Protein AF-A0A953NZA4-F1 (afdb_monomer_lite)

Sequence (123 aa):
MSPEQPEISDLIVDFDAESLARLPVNQGAVVERFLQMGNRRAARIVAEMPATDGYLDTLSVDRLLVRVNREMQRLAEEFHHGRRLQELLLPIIQVLRKRGFDAPIRVDRLCSGAPDWSRAQSL

Secondary structure (DSSP, 8-state):
-PPPPPPSHHHH-EE-TTT-PEEP-BHHHHHHHHHHTT-HHHHHHHHTS-EETTEE-HHHHHHHHHHHHHHHHHHHHHHHHHHHHHHHHHHHHHHHHHTT--SPPP-----SS----TT----

Radius of gyration: 24.26 Å; chains: 1; bounding box: 48×42×64 Å

Foldseek 3Di:
DPPDDDDLVVQLWDADPPPRHTDWHQLVVSLVVCVVVVNNVSSVVSVPADDDPRTGDPVSVVVVVVVVVVVVVVVVCVVCVVVVVCVVVVVVVVVCVVVVNPDDDDDDDPDPDDDDPPPPPDD

Structure (mmCIF, N/CA/C/O backbone):
data_AF-A0A953NZA4-F1
#
_entry.id   AF-A0A953NZA4-F1
#
loop_
_atom_site.group_PDB
_atom_site.id
_atom_site.type_symbol
_atom_site.label_atom_id
_atom_site.label_alt_id
_atom_site.label_comp_id
_atom_site.label_asym_id
_atom_site.label_entity_id
_atom_site.label_seq_id
_atom_site.pdbx_PDB_ins_code
_atom_site.Cartn_x
_atom_site.Cartn_y
_atom_site.Cartn_z
_atom_site.occupancy
_atom_site.B_iso_or_equiv
_atom_site.auth_seq_id
_atom_site.auth_comp_id
_atom_site.auth_asym_id
_atom_site.auth_atom_id
_atom_site.pdbx_PDB_model_num
ATOM 1 N N . MET A 1 1 ? 19.762 -3.681 15.829 1.00 38.94 1 MET A N 1
ATOM 2 C CA . MET A 1 1 ? 18.427 -3.985 15.277 1.00 38.94 1 MET A CA 1
ATOM 3 C C . MET A 1 1 ? 17.440 -3.079 15.987 1.00 38.94 1 MET A C 1
ATOM 5 O O . MET A 1 1 ? 17.083 -3.372 17.119 1.00 38.94 1 MET A O 1
ATOM 9 N N . SER A 1 2 ? 17.102 -1.928 15.402 1.00 45.84 2 SER A N 1
ATOM 10 C CA . SER A 1 2 ? 15.938 -1.173 15.885 1.00 45.84 2 SER A CA 1
ATOM 11 C C . SER A 1 2 ? 14.697 -2.020 15.596 1.00 45.84 2 SER A C 1
ATOM 13 O O . SER A 1 2 ? 14.684 -2.652 14.539 1.00 45.84 2 SER A O 1
ATOM 15 N N . PRO A 1 3 ? 13.698 -2.092 16.490 1.00 54.69 3 PRO A N 1
ATOM 16 C CA . PRO A 1 3 ? 12.448 -2.771 16.169 1.00 54.69 3 PRO A CA 1
ATOM 17 C C . PRO A 1 3 ? 11.880 -2.101 14.914 1.00 54.69 3 PRO A C 1
ATOM 19 O O . PRO A 1 3 ? 11.672 -0.885 14.914 1.00 54.69 3 PRO A O 1
ATOM 22 N N . GLU A 1 4 ? 11.758 -2.852 13.818 1.00 71.38 4 GLU A N 1
ATOM 23 C CA . GLU A 1 4 ? 11.226 -2.328 12.560 1.00 71.38 4 GLU A CA 1
ATOM 24 C C . GLU A 1 4 ? 9.838 -1.751 12.839 1.00 71.38 4 GLU A C 1
ATOM 26 O O . GLU A 1 4 ? 8.968 -2.422 13.397 1.00 71.3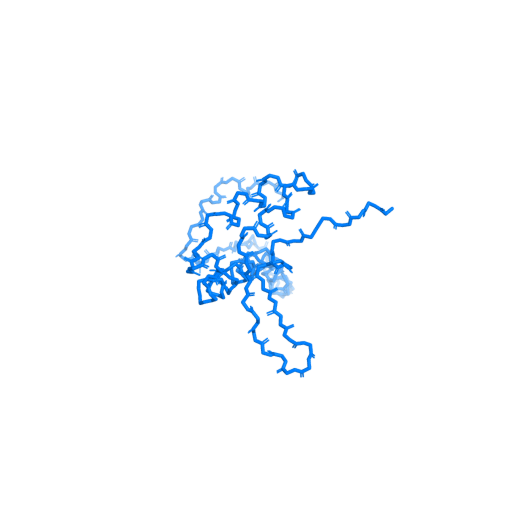8 4 GLU A O 1
ATOM 31 N N . GLN A 1 5 ? 9.657 -0.463 12.543 1.00 76.69 5 GLN A N 1
ATOM 32 C CA . GLN A 1 5 ? 8.335 0.140 12.629 1.00 76.69 5 GLN A CA 1
ATOM 33 C C . GLN A 1 5 ? 7.467 -0.532 11.561 1.00 76.69 5 GLN A C 1
ATOM 35 O O . GLN A 1 5 ? 7.883 -0.534 10.402 1.00 76.69 5 GLN A O 1
ATOM 40 N N . PRO A 1 6 ? 6.300 -1.088 11.925 1.00 86.38 6 PRO A N 1
ATOM 41 C CA . PRO A 1 6 ? 5.441 -1.772 10.970 1.00 86.38 6 PRO A CA 1
ATOM 42 C C . PRO A 1 6 ? 4.995 -0.810 9.872 1.00 86.38 6 PRO A C 1
ATOM 44 O O . PRO A 1 6 ? 4.777 0.386 10.118 1.00 86.38 6 PRO A O 1
ATOM 47 N N . GLU A 1 7 ? 4.834 -1.335 8.663 1.00 91.94 7 GLU A N 1
ATOM 48 C CA . GLU A 1 7 ? 4.204 -0.594 7.586 1.00 91.94 7 GLU A CA 1
ATOM 49 C C . GLU A 1 7 ? 2.709 -0.407 7.878 1.00 91.94 7 GLU A C 1
ATOM 51 O O . GLU A 1 7 ? 2.094 -1.121 8.671 1.00 91.94 7 GLU A O 1
ATOM 56 N N . ILE A 1 8 ? 2.083 0.570 7.217 1.00 93.88 8 ILE A N 1
ATOM 57 C CA . ILE A 1 8 ? 0.629 0.768 7.330 1.00 93.88 8 ILE A CA 1
ATOM 58 C C . ILE A 1 8 ? -0.115 -0.467 6.810 1.00 93.88 8 ILE A C 1
ATOM 60 O O . ILE A 1 8 ? -1.076 -0.904 7.438 1.00 93.88 8 ILE A O 1
ATOM 64 N N . SER A 1 9 ? 0.356 -1.047 5.704 1.00 93.19 9 SER A N 1
ATOM 65 C CA . SER A 1 9 ? -0.164 -2.277 5.092 1.00 93.19 9 SER A CA 1
ATOM 66 C C . SER A 1 9 ? -0.242 -3.444 6.071 1.00 93.19 9 SER A C 1
ATOM 68 O O . SER A 1 9 ? -1.222 -4.181 6.025 1.00 93.19 9 SER A O 1
ATOM 70 N N . ASP A 1 10 ? 0.733 -3.565 6.975 1.00 92.94 10 ASP A N 1
ATOM 71 C CA . ASP A 1 10 ? 0.816 -4.667 7.940 1.00 92.94 10 ASP A CA 1
ATOM 72 C C . ASP A 1 10 ? -0.301 -4.628 8.986 1.00 92.94 10 ASP A C 1
ATOM 74 O O . ASP A 1 10 ? -0.581 -5.635 9.629 1.00 92.94 10 ASP A O 1
ATOM 78 N N . LEU A 1 11 ? -0.905 -3.454 9.205 1.00 95.62 11 LEU A N 1
ATOM 79 C CA . LEU A 1 11 ? -1.853 -3.233 10.296 1.00 95.62 11 LEU A CA 1
ATOM 80 C C . LEU A 1 11 ? -3.268 -2.872 9.836 1.00 95.62 11 LEU A C 1
ATOM 82 O O . LEU A 1 11 ? -4.167 -2.849 10.669 1.00 95.62 11 LEU A O 1
ATOM 86 N N . ILE A 1 12 ? -3.492 -2.583 8.550 1.00 96.50 12 ILE A N 1
ATOM 87 C CA . ILE A 1 12 ? -4.831 -2.262 8.010 1.00 96.50 12 ILE A CA 1
ATOM 88 C C . ILE A 1 12 ? -5.547 -3.472 7.390 1.00 96.50 12 ILE A C 1
ATOM 90 O O . ILE A 1 12 ? -6.688 -3.359 6.937 1.00 96.50 12 ILE A O 1
ATOM 94 N N . VAL A 1 13 ? -4.879 -4.625 7.357 1.00 95.69 13 VAL A N 1
ATOM 95 C CA . VAL A 1 13 ? -5.395 -5.900 6.859 1.00 95.69 13 VAL A CA 1
ATOM 96 C C . VAL A 1 13 ? -5.033 -6.988 7.856 1.00 95.69 13 VAL A C 1
ATOM 98 O O . VAL A 1 13 ? -3.911 -7.010 8.347 1.00 95.69 13 VAL A O 1
ATOM 101 N N . ASP A 1 14 ? -5.966 -7.896 8.121 1.00 95.69 14 ASP A N 1
ATOM 102 C CA . ASP A 1 14 ? -5.723 -9.057 8.970 1.00 95.69 14 ASP A CA 1
ATOM 103 C C . ASP A 1 14 ? -6.489 -10.274 8.437 1.00 95.69 14 ASP A C 1
ATOM 105 O O . ASP A 1 14 ? -7.543 -10.129 7.810 1.00 95.69 14 ASP A O 1
ATOM 109 N N . PHE A 1 15 ? -5.956 -11.470 8.652 1.00 95.38 15 PHE A N 1
ATOM 110 C CA . PHE A 1 15 ? -6.530 -12.717 8.157 1.00 95.38 15 PHE A CA 1
ATOM 111 C C . PHE A 1 15 ? -6.461 -13.802 9.221 1.00 95.38 15 PHE A C 1
ATOM 113 O O . PHE A 1 15 ? -5.479 -13.928 9.947 1.00 95.38 15 PHE A O 1
ATOM 120 N N . ASP A 1 16 ? -7.488 -14.641 9.250 1.00 95.25 16 ASP A N 1
ATOM 121 C CA . ASP A 1 16 ? -7.451 -15.869 10.024 1.00 95.25 16 ASP A CA 1
ATOM 122 C C . ASP A 1 16 ? -6.401 -16.825 9.438 1.00 95.25 16 ASP A C 1
ATOM 124 O O . ASP A 1 16 ? -6.404 -17.109 8.240 1.00 95.25 16 ASP A O 1
ATOM 128 N N . ALA A 1 17 ? -5.486 -17.318 10.271 1.00 93.88 17 ALA A N 1
ATOM 129 C CA . ALA A 1 17 ? -4.320 -18.068 9.803 1.00 93.88 17 ALA A CA 1
ATOM 130 C C . ALA A 1 17 ? -4.666 -19.455 9.228 1.00 93.88 17 ALA A C 1
ATOM 132 O O . ALA A 1 17 ? -3.891 -19.993 8.437 1.00 93.88 17 ALA A O 1
ATOM 133 N N . GLU A 1 18 ? -5.805 -20.035 9.613 1.00 96.06 18 GLU A N 1
ATOM 134 C CA . GLU A 1 18 ? -6.222 -21.368 9.165 1.00 96.06 18 GLU A CA 1
ATOM 135 C C . GLU A 1 18 ? -7.135 -21.294 7.938 1.00 96.06 18 GLU A C 1
ATOM 137 O O . GLU A 1 18 ? -6.909 -21.974 6.937 1.00 96.06 18 GLU A O 1
ATOM 142 N N . SER A 1 19 ? -8.167 -20.455 8.001 1.00 95.94 19 SER A N 1
ATOM 143 C CA . SER A 1 19 ? -9.177 -20.320 6.948 1.00 95.94 19 SER A CA 1
ATOM 144 C C . SER A 1 19 ? -8.818 -19.291 5.878 1.00 95.94 19 SER A C 1
ATOM 146 O O . SER A 1 19 ? -9.462 -19.261 4.828 1.00 95.94 19 SER A O 1
ATOM 148 N N . LEU A 1 20 ? -7.821 -18.434 6.136 1.00 93.56 20 LEU A N 1
ATOM 149 C CA . LEU A 1 20 ? -7.475 -17.262 5.323 1.00 93.56 20 LEU A CA 1
ATOM 150 C C . LEU A 1 20 ? -8.648 -16.285 5.136 1.00 93.56 20 LEU A C 1
ATOM 152 O O . LEU A 1 20 ? -8.638 -15.449 4.228 1.00 93.56 20 LEU A O 1
ATOM 156 N N . ALA A 1 21 ? -9.671 -16.373 5.993 1.00 94.75 21 ALA A N 1
ATOM 157 C CA . ALA A 1 21 ? -10.790 -15.449 5.984 1.00 94.75 21 ALA A CA 1
ATOM 158 C C . ALA A 1 21 ? -10.331 -14.060 6.441 1.00 94.75 21 ALA A C 1
ATOM 160 O O . ALA A 1 21 ? -9.543 -13.919 7.375 1.00 94.75 21 ALA A O 1
ATOM 161 N N . ARG A 1 22 ? -10.842 -13.018 5.782 1.00 93.62 22 ARG A N 1
ATOM 162 C CA . ARG A 1 22 ? -10.554 -11.626 6.143 1.00 93.62 22 ARG A CA 1
ATOM 163 C C . ARG A 1 22 ? -11.136 -11.315 7.522 1.00 93.62 22 ARG A C 1
ATOM 165 O O . ARG A 1 22 ? -12.334 -11.504 7.733 1.00 93.62 22 ARG A O 1
ATOM 172 N N . LEU A 1 23 ? -10.305 -10.792 8.421 1.00 95.94 23 LEU A N 1
ATOM 173 C CA . LEU A 1 23 ? -10.729 -10.342 9.744 1.00 95.94 23 LEU A CA 1
ATOM 174 C C . LEU A 1 23 ? -11.023 -8.831 9.743 1.00 95.94 23 LEU A C 1
ATOM 176 O O . LEU A 1 23 ? -10.348 -8.064 9.045 1.00 95.94 23 LEU A O 1
ATOM 180 N N . PRO A 1 24 ? -12.039 -8.380 10.502 1.00 96.44 24 PRO A N 1
ATOM 181 C CA . PRO A 1 24 ? -12.319 -6.962 10.660 1.00 96.44 24 PRO A CA 1
ATOM 182 C C . PRO A 1 24 ? -11.207 -6.290 11.472 1.00 96.44 24 PRO A C 1
ATOM 184 O O . PRO A 1 24 ? -10.814 -6.768 12.534 1.00 96.44 24 PRO A O 1
ATOM 187 N N . VAL A 1 25 ? -10.732 -5.139 10.997 1.00 97.88 25 VAL A N 1
ATOM 188 C CA . VAL A 1 25 ? -9.640 -4.393 11.635 1.00 97.88 25 VAL A CA 1
ATOM 189 C C . VAL A 1 25 ? -10.198 -3.166 12.341 1.00 97.88 25 VAL A C 1
ATOM 191 O O . VAL A 1 25 ? -10.803 -2.302 11.706 1.00 97.88 25 VAL A O 1
ATOM 194 N N . ASN A 1 26 ? -9.994 -3.072 13.656 1.00 98.25 26 ASN A N 1
ATOM 195 C CA . ASN A 1 26 ? -10.430 -1.919 14.439 1.00 98.25 26 ASN A CA 1
ATOM 196 C C . ASN A 1 26 ? -9.536 -0.702 14.149 1.00 98.25 26 ASN A C 1
ATOM 198 O O . ASN A 1 26 ? -8.339 -0.717 14.440 1.00 98.25 26 ASN A O 1
ATOM 202 N N . GLN A 1 27 ? -10.119 0.368 13.606 1.00 98.38 27 GLN A N 1
ATOM 203 C CA . GLN A 1 27 ? -9.368 1.555 13.192 1.00 98.38 27 GLN A CA 1
ATOM 204 C C . GLN A 1 27 ? -8.685 2.242 14.380 1.00 98.38 27 GLN A C 1
ATOM 206 O O . GLN A 1 27 ? -7.506 2.587 14.303 1.00 98.38 27 GLN A O 1
ATOM 211 N N . GLY A 1 28 ? -9.413 2.426 15.486 1.00 98.06 28 GLY A N 1
ATOM 212 C CA . GLY A 1 28 ? -8.906 3.105 16.679 1.00 98.06 28 GLY A CA 1
ATOM 213 C C . GLY A 1 28 ? -7.699 2.392 17.284 1.00 98.06 28 GLY A C 1
ATOM 214 O O . GLY A 1 28 ? -6.700 3.039 17.594 1.00 98.06 28 GLY A O 1
ATOM 215 N N . ALA A 1 29 ? -7.747 1.059 17.355 1.00 98.00 29 ALA A N 1
ATOM 216 C CA . ALA A 1 29 ? -6.643 0.241 17.849 1.00 98.00 29 ALA A CA 1
ATOM 217 C C . ALA A 1 29 ? -5.377 0.387 16.985 1.00 98.00 29 ALA A C 1
ATOM 219 O O . ALA A 1 29 ? -4.268 0.485 17.510 1.00 98.00 29 ALA A O 1
ATOM 220 N N . VAL A 1 30 ? -5.526 0.455 15.657 1.00 97.62 30 VAL A N 1
ATOM 221 C CA . VAL A 1 30 ? -4.390 0.657 14.740 1.00 97.62 30 VAL A CA 1
ATOM 222 C C . VAL A 1 30 ? -3.808 2.066 14.874 1.00 97.62 30 VAL A C 1
ATOM 224 O O . VAL A 1 30 ? -2.586 2.229 14.922 1.00 97.62 30 VAL A O 1
ATOM 227 N N . VAL A 1 31 ? -4.661 3.091 14.975 1.00 98.12 31 VAL A N 1
ATOM 228 C CA . VAL A 1 31 ? -4.229 4.479 15.212 1.00 98.12 31 VAL A CA 1
ATOM 229 C C . VAL A 1 31 ? -3.439 4.575 16.515 1.00 98.12 31 VAL A C 1
ATOM 231 O O . VAL A 1 31 ? -2.338 5.128 16.525 1.00 98.12 31 VAL A O 1
ATOM 234 N N . GLU A 1 32 ? -3.963 4.003 17.599 1.00 97.75 32 GLU A N 1
ATOM 235 C CA . GLU A 1 32 ? -3.298 3.990 18.899 1.00 97.75 32 GLU A CA 1
ATOM 236 C C . GLU A 1 32 ? -1.943 3.277 18.829 1.00 97.75 32 GLU A C 1
ATOM 238 O O . GLU A 1 32 ? -0.939 3.819 19.297 1.00 97.75 32 GLU A O 1
ATOM 243 N N . ARG A 1 33 ? -1.878 2.120 18.162 1.00 96.19 33 ARG A N 1
ATOM 244 C CA . ARG A 1 33 ? -0.630 1.373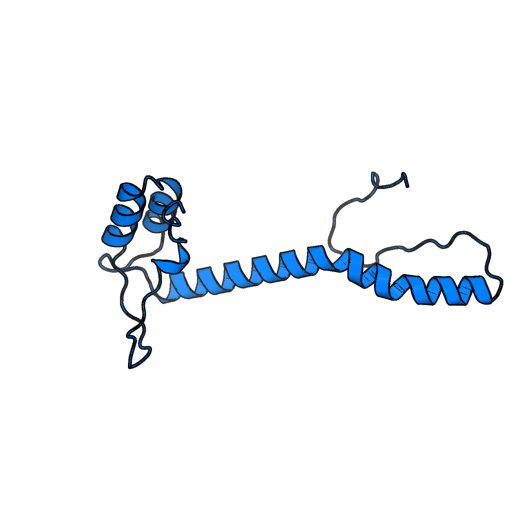 17.962 1.00 96.19 33 ARG A CA 1
ATOM 245 C C . ARG A 1 33 ? 0.438 2.217 17.263 1.00 96.19 33 ARG A C 1
ATOM 247 O O . ARG A 1 33 ? 1.581 2.257 17.719 1.00 96.19 33 ARG A O 1
ATOM 254 N N . PHE A 1 34 ? 0.082 2.953 16.209 1.00 96.62 34 PHE A N 1
ATOM 255 C CA . PHE A 1 34 ? 1.023 3.859 15.543 1.00 96.62 34 PHE A CA 1
ATOM 256 C C . PHE A 1 34 ? 1.437 5.052 16.414 1.00 96.62 34 PHE A C 1
ATOM 258 O O . PHE A 1 34 ? 2.598 5.465 16.363 1.00 96.62 34 PHE A O 1
ATOM 265 N N . LEU A 1 35 ? 0.532 5.595 17.235 1.00 96.19 35 LEU A N 1
ATOM 266 C CA . LEU A 1 35 ? 0.859 6.668 18.180 1.00 96.19 35 LEU A CA 1
ATOM 267 C C . LEU A 1 35 ? 1.830 6.198 19.269 1.00 96.19 35 LEU A C 1
ATOM 269 O O . LEU A 1 35 ? 2.790 6.913 19.558 1.00 96.19 35 LEU A O 1
ATOM 273 N N . GLN A 1 36 ? 1.628 4.997 19.819 1.00 95.62 36 GLN A N 1
ATOM 274 C CA . GLN A 1 36 ? 2.524 4.379 20.806 1.00 95.62 36 GL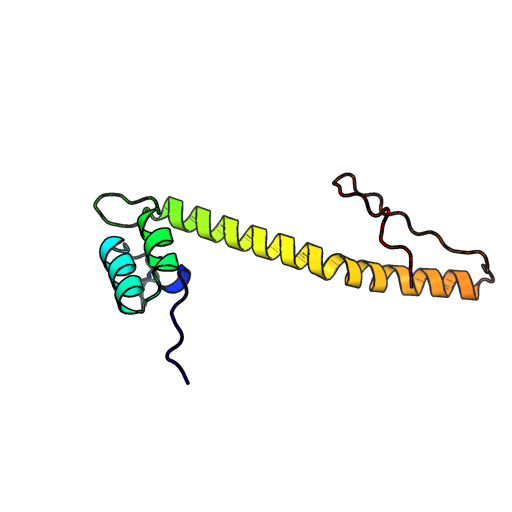N A CA 1
ATOM 275 C C . GLN A 1 36 ? 3.935 4.157 20.237 1.00 95.62 36 GLN A C 1
ATOM 277 O O . GLN A 1 36 ? 4.925 4.312 20.947 1.00 95.62 36 GLN A O 1
ATOM 282 N N . MET A 1 37 ? 4.042 3.878 18.935 1.00 93.12 37 MET A N 1
ATOM 283 C CA . MET A 1 37 ? 5.317 3.757 18.214 1.00 93.12 37 MET A CA 1
ATOM 284 C C . MET A 1 37 ? 5.915 5.109 17.780 1.00 93.12 37 MET A C 1
ATOM 286 O O . MET A 1 37 ? 6.958 5.148 17.128 1.00 93.12 37 MET A O 1
ATOM 290 N N . GLY A 1 38 ? 5.262 6.230 18.100 1.00 94.69 38 GLY A N 1
ATOM 291 C CA . GLY A 1 38 ? 5.692 7.575 17.710 1.00 94.69 38 GLY A CA 1
ATOM 292 C C . GLY A 1 38 ? 5.446 7.926 16.236 1.00 94.69 38 GLY A C 1
ATOM 293 O O . GLY A 1 38 ? 5.791 9.029 15.801 1.00 94.69 38 GLY A O 1
ATOM 294 N N . ASN A 1 39 ? 4.809 7.049 15.456 1.00 95.19 39 ASN A N 1
ATOM 295 C CA . ASN A 1 39 ? 4.540 7.261 14.036 1.00 95.19 39 ASN A CA 1
ATOM 296 C C . ASN A 1 39 ? 3.227 8.035 13.825 1.00 95.19 39 ASN A C 1
ATOM 298 O O . ASN A 1 39 ? 2.208 7.516 13.368 1.00 95.19 39 ASN A O 1
ATOM 302 N N . ARG A 1 40 ? 3.264 9.336 14.136 1.00 95.88 40 ARG A N 1
ATOM 303 C CA . ARG A 1 40 ? 2.105 10.242 14.001 1.00 95.88 40 ARG A CA 1
ATOM 304 C C . ARG A 1 40 ? 1.578 10.341 12.570 1.00 95.88 40 ARG A C 1
ATOM 306 O O . ARG A 1 40 ? 0.392 10.588 12.368 1.00 95.88 40 ARG A O 1
ATOM 313 N N . ARG A 1 41 ? 2.453 10.166 11.574 1.00 96.38 41 ARG A N 1
ATOM 314 C CA . ARG A 1 41 ? 2.064 10.217 10.161 1.00 96.38 41 ARG A CA 1
ATOM 315 C C . ARG A 1 41 ? 1.211 9.009 9.792 1.00 96.38 41 ARG A C 1
ATOM 317 O O . ARG A 1 41 ? 0.161 9.204 9.189 1.00 96.38 41 ARG A O 1
ATOM 324 N N . ALA A 1 42 ? 1.637 7.805 10.170 1.00 95.69 42 ALA A N 1
ATOM 325 C CA . ALA A 1 42 ? 0.855 6.592 9.957 1.00 95.69 42 ALA A CA 1
ATOM 326 C C . ALA A 1 42 ? -0.472 6.643 10.719 1.00 95.69 42 ALA A C 1
ATOM 328 O O . ALA A 1 42 ? -1.517 6.402 10.123 1.00 95.69 42 ALA A O 1
ATOM 329 N N . ALA A 1 43 ? -0.448 7.077 11.984 1.00 97.44 43 ALA A N 1
ATOM 330 C CA . ALA A 1 43 ? -1.657 7.257 12.784 1.00 97.44 43 ALA A CA 1
ATOM 331 C C . ALA A 1 43 ? -2.680 8.179 12.097 1.00 97.44 43 ALA A C 1
ATOM 333 O O . ALA A 1 43 ? -3.851 7.826 11.990 1.00 97.44 43 ALA A O 1
ATOM 334 N N . ARG A 1 44 ? -2.238 9.329 11.565 1.00 98.00 44 ARG A N 1
ATOM 335 C CA . ARG A 1 44 ? -3.117 10.244 10.821 1.00 98.00 44 ARG A CA 1
ATOM 336 C C . ARG A 1 44 ? -3.680 9.603 9.552 1.00 98.00 44 ARG A C 1
ATOM 338 O O . ARG A 1 44 ? -4.871 9.714 9.306 1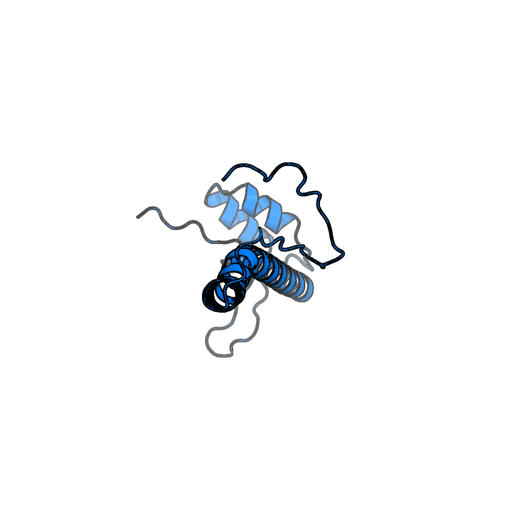.00 98.00 44 ARG A O 1
ATOM 345 N N . ILE A 1 45 ? -2.836 8.927 8.769 1.00 97.06 45 ILE A N 1
ATOM 346 C CA . ILE A 1 45 ? -3.267 8.261 7.532 1.00 97.06 45 ILE A CA 1
ATOM 347 C C . ILE A 1 45 ? -4.357 7.226 7.830 1.00 97.06 45 ILE A C 1
ATOM 349 O O . ILE A 1 45 ? -5.372 7.213 7.144 1.00 97.06 45 ILE A O 1
ATOM 353 N N . VAL A 1 46 ? -4.178 6.393 8.861 1.00 97.44 46 VAL A N 1
ATOM 354 C CA . VAL A 1 46 ? -5.174 5.381 9.246 1.00 97.44 46 VAL A CA 1
ATOM 355 C C . VAL A 1 46 ? -6.454 6.023 9.784 1.00 97.44 46 VAL A C 1
ATOM 357 O O . VAL A 1 46 ? -7.542 5.558 9.454 1.00 97.44 46 VAL A O 1
ATOM 360 N N . ALA A 1 47 ? -6.351 7.105 10.561 1.00 97.62 47 ALA A N 1
ATOM 361 C CA . ALA A 1 47 ? -7.512 7.826 11.090 1.00 97.62 47 ALA A CA 1
ATOM 362 C C . ALA A 1 47 ? -8.391 8.453 9.990 1.00 97.62 47 ALA A C 1
ATOM 364 O O . ALA A 1 47 ? -9.590 8.619 10.183 1.00 97.62 47 ALA A O 1
ATOM 365 N N . GLU A 1 48 ? -7.808 8.787 8.838 1.00 97.38 48 GLU A N 1
ATOM 366 C CA . GLU A 1 48 ? -8.519 9.341 7.678 1.00 97.38 48 GLU A CA 1
ATOM 367 C C . GLU A 1 48 ? -9.103 8.255 6.751 1.00 97.38 48 GLU A C 1
ATOM 369 O O . GLU A 1 48 ? -9.809 8.574 5.792 1.00 97.38 48 GLU A O 1
ATOM 374 N N . MET A 1 49 ? -8.823 6.970 7.005 1.00 97.12 49 MET A N 1
ATOM 375 C CA . MET A 1 49 ? -9.370 5.880 6.193 1.00 97.12 49 MET A CA 1
ATOM 376 C C . MET A 1 49 ? -10.878 5.697 6.424 1.00 97.12 49 MET A C 1
ATOM 378 O O . MET A 1 49 ? -11.355 5.869 7.548 1.00 97.12 49 MET A O 1
ATOM 382 N N . PRO A 1 50 ? -11.640 5.292 5.389 1.00 97.56 50 PRO A N 1
ATOM 383 C CA . PRO A 1 50 ? -13.049 4.948 5.548 1.00 97.56 50 PRO A CA 1
ATOM 384 C C . PRO A 1 50 ? -13.253 3.814 6.560 1.00 97.56 50 PRO A C 1
ATOM 386 O O . PRO A 1 50 ? -12.588 2.778 6.485 1.00 97.56 50 PRO A O 1
ATOM 389 N N . ALA A 1 51 ? -14.202 4.002 7.475 1.00 97.38 51 ALA A N 1
ATOM 390 C CA . ALA A 1 51 ? -14.562 3.039 8.507 1.00 97.38 51 ALA A CA 1
ATOM 391 C C . ALA A 1 51 ? -16.085 2.982 8.699 1.00 97.38 51 ALA A C 1
ATOM 393 O O . ALA A 1 51 ? -16.777 3.986 8.530 1.00 97.38 51 ALA A O 1
ATOM 394 N N . THR A 1 52 ? -16.593 1.806 9.064 1.00 96.06 52 THR A N 1
ATOM 395 C CA . THR A 1 52 ? -17.991 1.564 9.446 1.00 96.06 52 THR A CA 1
ATOM 396 C C . THR A 1 52 ? -17.995 0.924 10.829 1.00 96.06 52 THR A C 1
ATOM 398 O O . THR A 1 52 ? -17.247 -0.020 11.071 1.00 96.06 52 THR A O 1
ATOM 401 N N . ASP A 1 53 ? -18.774 1.477 11.761 1.00 95.81 53 ASP A N 1
ATOM 402 C CA . ASP A 1 53 ? -18.870 0.999 13.151 1.00 95.81 53 ASP A CA 1
ATOM 403 C C . ASP A 1 53 ? -17.511 0.847 13.873 1.00 95.81 53 ASP A C 1
ATOM 405 O O . ASP A 1 53 ? -17.317 -0.030 14.711 1.00 95.81 53 ASP A O 1
ATOM 409 N N . GLY A 1 54 ?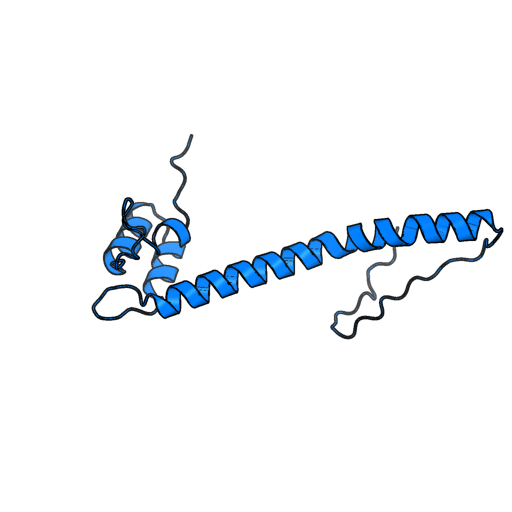 -16.544 1.714 13.543 1.00 96.19 54 GLY A N 1
ATOM 410 C CA . GLY A 1 54 ? -15.199 1.716 14.137 1.00 96.19 54 GLY A CA 1
ATOM 411 C C . GLY A 1 54 ? -14.212 0.713 13.525 1.00 96.19 54 GLY A C 1
ATOM 412 O O . GLY A 1 54 ? -13.050 0.668 13.940 1.00 96.19 54 GLY A O 1
ATOM 413 N N . TYR A 1 55 ? -14.634 -0.052 12.518 1.00 98.25 55 TYR A N 1
ATOM 414 C CA . TYR A 1 55 ? -13.783 -0.967 11.761 1.00 98.25 55 TYR A CA 1
ATOM 415 C C . TYR A 1 55 ? -13.491 -0.409 10.373 1.00 98.25 55 TYR A C 1
ATOM 417 O O . TYR A 1 55 ? -14.356 0.202 9.748 1.00 98.25 55 TYR A O 1
ATOM 425 N N . LEU A 1 56 ? -12.273 -0.623 9.879 1.00 98.00 56 LEU A N 1
ATOM 426 C CA . LEU A 1 56 ? -11.886 -0.203 8.534 1.00 98.00 56 LEU A CA 1
ATOM 427 C C . LEU A 1 56 ? -12.796 -0.855 7.484 1.00 98.00 56 LEU A C 1
ATOM 429 O O . LEU A 1 56 ? -13.016 -2.069 7.503 1.00 98.00 56 LEU A O 1
ATOM 433 N N . ASP A 1 57 ? -13.301 -0.053 6.543 1.00 97.06 57 ASP A N 1
ATOM 434 C CA . ASP A 1 57 ? -14.102 -0.566 5.432 1.00 97.06 57 ASP A CA 1
ATOM 435 C C . ASP A 1 57 ? -13.218 -1.404 4.501 1.00 97.06 57 ASP A C 1
ATOM 437 O O . ASP A 1 57 ? -12.340 -0.893 3.800 1.00 97.06 57 ASP A O 1
ATOM 441 N N . THR A 1 58 ? -13.474 -2.710 4.486 1.00 94.62 58 THR A N 1
ATOM 442 C CA . THR A 1 58 ? -12.635 -3.697 3.796 1.00 94.62 58 THR A CA 1
ATOM 443 C C . THR A 1 58 ? -12.530 -3.403 2.300 1.00 94.62 58 THR A C 1
ATOM 445 O O . THR A 1 58 ? -11.436 -3.443 1.739 1.00 94.62 58 THR A O 1
ATOM 448 N N . LEU A 1 59 ? -13.637 -3.020 1.652 1.00 95.25 59 LEU A N 1
ATOM 449 C CA . LEU A 1 59 ? -13.642 -2.726 0.217 1.00 95.25 59 LEU A CA 1
ATOM 450 C C . LEU A 1 59 ? -12.831 -1.471 -0.118 1.00 95.25 59 LEU A C 1
ATOM 452 O O . LEU A 1 59 ? -12.140 -1.435 -1.142 1.00 95.25 59 LEU A O 1
ATOM 456 N N . SER A 1 60 ? -12.903 -0.438 0.720 1.00 95.19 60 SER A N 1
ATOM 457 C CA . SER A 1 60 ? -12.091 0.769 0.554 1.00 95.19 60 SER A CA 1
ATOM 458 C C . SER A 1 60 ? -10.603 0.488 0.750 1.00 95.19 60 SER A C 1
ATOM 460 O O . SER A 1 60 ? -9.796 0.947 -0.063 1.00 95.19 60 SER A O 1
ATOM 462 N N . VAL A 1 61 ? -10.241 -0.302 1.767 1.00 96.06 61 VAL A N 1
ATOM 463 C CA . VAL A 1 61 ? -8.851 -0.718 2.013 1.00 96.06 61 VAL A CA 1
ATOM 464 C C . VAL A 1 61 ? -8.302 -1.519 0.833 1.00 96.06 61 VAL A C 1
ATOM 466 O O . VAL A 1 61 ? -7.230 -1.201 0.320 1.00 96.06 61 VAL A O 1
ATOM 469 N N . ASP A 1 62 ? -9.052 -2.496 0.326 1.00 95.06 62 ASP A N 1
ATOM 470 C CA . ASP A 1 62 ? -8.594 -3.337 -0.783 1.00 95.06 62 ASP A CA 1
ATOM 471 C C . ASP A 1 62 ? -8.392 -2.523 -2.067 1.00 95.06 62 ASP A C 1
ATOM 473 O O . ASP A 1 62 ? -7.373 -2.649 -2.752 1.00 95.06 62 ASP A O 1
ATOM 477 N N . ARG A 1 63 ? -9.322 -1.610 -2.377 1.00 96.38 63 ARG A N 1
ATOM 478 C CA . ARG A 1 63 ? -9.182 -0.692 -3.520 1.00 96.38 63 ARG A CA 1
ATOM 479 C C . ARG A 1 63 ? -7.965 0.214 -3.380 1.00 96.38 63 ARG A C 1
ATOM 481 O O . ARG A 1 63 ? -7.306 0.490 -4.386 1.00 96.38 63 ARG A O 1
ATOM 488 N N . LEU A 1 64 ? -7.678 0.688 -2.167 1.00 95.44 64 LEU A N 1
ATOM 489 C CA . LEU A 1 64 ? -6.498 1.498 -1.890 1.00 95.44 64 LEU A CA 1
ATOM 490 C C . LEU A 1 64 ? -5.219 0.696 -2.144 1.00 95.44 64 LEU A C 1
ATOM 492 O O . LEU A 1 64 ? -4.368 1.157 -2.901 1.00 95.44 64 LEU A O 1
ATOM 496 N N . LEU A 1 65 ? -5.108 -0.509 -1.581 1.00 94.69 65 LEU A N 1
ATOM 497 C CA . LEU A 1 65 ? -3.930 -1.364 -1.741 1.00 94.69 65 LEU A CA 1
ATOM 498 C C . LEU A 1 65 ? -3.687 -1.737 -3.206 1.00 94.69 65 LEU A C 1
ATOM 500 O O . LEU A 1 65 ? -2.565 -1.615 -3.697 1.00 94.69 65 LEU A O 1
ATOM 504 N N . VAL A 1 66 ? -4.742 -2.096 -3.944 1.00 96.12 66 VAL A N 1
ATOM 505 C CA . VAL A 1 66 ? -4.644 -2.364 -5.387 1.00 96.12 66 VAL A CA 1
ATOM 506 C C . VAL A 1 66 ? -4.167 -1.127 -6.148 1.00 96.12 66 VAL A C 1
ATOM 508 O O . VAL A 1 66 ? -3.314 -1.242 -7.029 1.00 96.12 66 VAL A O 1
ATOM 511 N N . ARG A 1 67 ? -4.690 0.061 -5.825 1.00 96.25 67 ARG A N 1
ATOM 512 C CA . ARG A 1 67 ? -4.279 1.310 -6.477 1.00 96.25 67 ARG A CA 1
ATOM 513 C C . ARG A 1 67 ? -2.812 1.623 -6.204 1.00 96.25 67 ARG A C 1
ATOM 515 O O . ARG A 1 67 ? -2.079 1.891 -7.148 1.00 96.25 67 ARG A O 1
ATOM 522 N N . VAL A 1 68 ? -2.390 1.567 -4.943 1.00 93.44 68 VAL A N 1
ATOM 523 C CA . VAL A 1 68 ? -0.999 1.828 -4.552 1.00 93.44 68 VAL A CA 1
ATOM 524 C C . VAL A 1 68 ? -0.061 0.850 -5.253 1.00 93.44 68 VAL A C 1
ATOM 526 O O . VAL A 1 68 ? 0.913 1.284 -5.860 1.00 93.44 68 VAL A O 1
ATOM 529 N N . ASN A 1 69 ? -0.384 -0.445 -5.259 1.00 91.94 69 ASN A N 1
ATOM 530 C CA . ASN A 1 69 ? 0.447 -1.447 -5.922 1.00 91.94 69 ASN A CA 1
ATOM 531 C C . ASN A 1 69 ? 0.566 -1.188 -7.436 1.00 91.94 69 ASN A C 1
ATOM 533 O O . ASN A 1 69 ? 1.657 -1.263 -7.994 1.00 91.94 69 ASN A O 1
ATOM 537 N N . ARG A 1 70 ? -0.528 -0.799 -8.103 1.00 95.12 70 ARG A N 1
ATOM 538 C CA . ARG A 1 70 ? -0.496 -0.433 -9.530 1.00 95.12 70 ARG A CA 1
ATOM 539 C C . ARG A 1 70 ? 0.352 0.800 -9.807 1.00 95.12 70 ARG A C 1
ATOM 541 O O . ARG A 1 70 ? 1.094 0.805 -10.781 1.00 95.12 70 ARG A O 1
ATOM 548 N N . GLU A 1 71 ? 0.273 1.829 -8.968 1.00 94.50 71 GLU A N 1
ATOM 549 C CA . GLU A 1 71 ? 1.121 3.013 -9.138 1.00 94.50 71 GLU A CA 1
ATOM 550 C C . GLU A 1 71 ? 2.596 2.685 -8.908 1.00 94.50 71 GLU A C 1
ATOM 552 O O . GLU A 1 71 ? 3.446 3.126 -9.678 1.00 94.50 71 GLU A O 1
ATOM 557 N N . MET A 1 72 ? 2.907 1.851 -7.915 1.00 92.31 72 MET A N 1
ATOM 558 C CA . MET A 1 72 ? 4.273 1.374 -7.697 1.00 92.31 72 MET A CA 1
ATOM 559 C C . MET A 1 72 ? 4.788 0.568 -8.894 1.00 92.31 72 MET A C 1
ATOM 561 O O . MET A 1 72 ? 5.918 0.782 -9.329 1.00 92.31 72 MET A O 1
ATOM 565 N N . GLN A 1 73 ? 3.954 -0.295 -9.480 1.00 88.88 73 GLN A N 1
ATOM 566 C CA . GLN A 1 73 ? 4.284 -1.022 -10.709 1.00 88.88 73 GLN A CA 1
ATOM 567 C C . GLN A 1 73 ? 4.507 -0.072 -11.889 1.00 88.88 73 GLN A C 1
ATOM 569 O O . GLN A 1 73 ? 5.527 -0.179 -12.567 1.00 88.88 73 GLN A O 1
ATOM 574 N N . ARG A 1 74 ? 3.618 0.906 -12.097 1.00 91.50 74 ARG A N 1
ATOM 575 C CA . ARG A 1 74 ? 3.751 1.913 -13.159 1.00 91.50 74 ARG A CA 1
ATOM 576 C C . ARG A 1 74 ? 5.062 2.691 -13.033 1.00 91.50 74 ARG A C 1
ATOM 578 O O . ARG A 1 74 ? 5.774 2.864 -14.019 1.00 91.50 74 ARG A O 1
ATOM 585 N N . LEU A 1 75 ? 5.401 3.133 -11.821 1.00 89.69 75 LEU A N 1
ATOM 586 C CA . LEU A 1 75 ? 6.652 3.841 -11.542 1.00 89.69 75 LEU A CA 1
ATOM 587 C C . LEU A 1 75 ? 7.875 2.945 -11.766 1.00 89.69 75 LEU A C 1
ATOM 589 O O . LEU A 1 75 ? 8.865 3.396 -12.342 1.00 89.69 75 LEU A O 1
ATOM 593 N N . ALA A 1 76 ? 7.810 1.674 -11.364 1.00 84.38 76 ALA A N 1
ATOM 594 C CA . ALA A 1 76 ? 8.880 0.714 -11.617 1.00 84.38 76 ALA A CA 1
ATOM 595 C C . ALA A 1 76 ? 9.087 0.482 -13.124 1.00 84.38 76 ALA A C 1
ATOM 597 O O . ALA A 1 76 ? 10.218 0.469 -13.614 1.00 84.38 76 ALA A O 1
ATOM 598 N N . GLU A 1 77 ? 8.004 0.355 -13.891 1.00 84.25 77 GLU A N 1
ATOM 599 C CA . GLU A 1 77 ? 8.068 0.220 -15.345 1.00 84.25 77 GLU A CA 1
ATOM 600 C C . GLU A 1 77 ? 8.693 1.447 -16.010 1.00 84.25 77 GLU A C 1
ATOM 602 O O . GLU A 1 77 ? 9.542 1.297 -16.897 1.00 84.25 77 GLU A O 1
ATOM 607 N N . GLU A 1 78 ? 8.292 2.641 -15.575 1.00 84.62 78 GLU A N 1
ATOM 608 C CA . GLU A 1 78 ? 8.827 3.913 -16.051 1.00 84.62 78 GLU A CA 1
ATOM 609 C C . GLU A 1 78 ? 10.329 4.022 -15.753 1.00 84.62 78 GLU A C 1
ATOM 611 O O . GLU A 1 78 ? 11.116 4.335 -16.651 1.00 84.62 78 GLU A O 1
ATOM 616 N N . PHE A 1 79 ? 10.748 3.640 -14.544 1.00 84.44 79 PHE A N 1
ATOM 617 C CA . PHE A 1 79 ? 12.154 3.613 -14.142 1.00 84.44 79 PHE A CA 1
ATOM 618 C C . PHE A 1 79 ? 12.993 2.662 -15.011 1.00 84.44 79 PHE A C 1
ATOM 620 O O . PHE A 1 79 ? 14.072 3.019 -15.490 1.00 84.44 79 PHE A O 1
ATOM 627 N N . HIS A 1 80 ? 12.483 1.461 -15.297 1.00 83.62 80 HIS A N 1
ATOM 628 C CA . HIS A 1 80 ? 13.182 0.482 -16.136 1.00 83.62 80 HIS A CA 1
ATOM 629 C C . HIS A 1 80 ? 13.102 0.771 -17.637 1.00 83.62 80 HIS A C 1
ATOM 631 O O . HIS A 1 80 ? 13.757 0.093 -18.432 1.00 83.62 80 HIS A O 1
ATOM 637 N N . HIS A 1 81 ? 12.307 1.749 -18.064 1.00 81.88 81 HIS A N 1
ATOM 638 C CA . HIS A 1 81 ? 12.111 2.019 -19.480 1.00 81.88 81 HIS A CA 1
ATOM 639 C C . HIS A 1 81 ? 13.401 2.483 -20.174 1.00 81.88 81 HIS A C 1
ATOM 641 O O . HIS A 1 81 ? 13.684 2.031 -21.281 1.00 81.88 81 HIS A O 1
ATOM 647 N N . GLY A 1 82 ? 14.209 3.338 -19.534 1.00 81.00 82 GLY A N 1
ATOM 648 C CA . GLY A 1 82 ? 15.465 3.827 -20.121 1.00 81.00 82 GLY A CA 1
ATOM 649 C C . GLY A 1 82 ? 16.450 2.695 -20.424 1.00 81.00 82 GLY A C 1
ATOM 650 O O . GLY A 1 82 ? 16.970 2.597 -21.534 1.00 81.00 82 GLY A O 1
ATOM 651 N N . ARG A 1 83 ? 16.620 1.777 -19.465 1.00 84.75 83 ARG A N 1
ATOM 652 C CA . ARG A 1 83 ? 17.452 0.580 -19.631 1.00 84.75 83 ARG A CA 1
ATOM 653 C C . ARG A 1 83 ? 16.935 -0.326 -20.749 1.00 84.75 83 ARG A C 1
ATOM 655 O O . ARG A 1 83 ? 17.710 -0.715 -21.614 1.00 84.75 83 ARG A O 1
ATOM 662 N N . ARG A 1 84 ? 15.629 -0.617 -20.769 1.00 86.00 84 ARG A N 1
ATOM 663 C CA . ARG A 1 84 ? 15.016 -1.462 -21.809 1.00 86.00 84 ARG A CA 1
ATOM 664 C C . ARG A 1 84 ? 15.195 -0.871 -23.207 1.00 86.00 84 ARG A C 1
ATOM 666 O O . ARG A 1 84 ? 15.499 -1.591 -24.154 1.00 86.00 84 ARG A O 1
ATOM 673 N N . LEU A 1 85 ? 15.048 0.447 -23.334 1.00 86.50 85 LEU A N 1
ATOM 674 C CA . LEU A 1 85 ? 15.265 1.144 -24.597 1.00 86.50 85 LEU A CA 1
ATOM 675 C C . LEU A 1 85 ? 16.733 1.058 -25.042 1.00 86.50 85 LEU A C 1
ATOM 677 O O . LEU A 1 85 ? 17.000 0.802 -26.212 1.00 86.50 85 LEU A O 1
ATOM 681 N N . GLN A 1 86 ? 17.684 1.218 -24.120 1.00 86.38 86 GLN A N 1
ATOM 682 C CA . GLN A 1 86 ? 19.108 1.056 -24.414 1.00 86.38 86 GLN A CA 1
ATOM 683 C C . GLN A 1 86 ? 19.441 -0.369 -24.879 1.00 86.38 86 GLN A C 1
ATOM 685 O O . GLN A 1 86 ? 20.121 -0.534 -25.892 1.00 86.38 86 GLN A O 1
ATOM 690 N N . GLU A 1 87 ? 18.947 -1.386 -24.167 1.00 91.12 87 GLU A N 1
ATOM 691 C CA . GLU A 1 87 ? 19.144 -2.805 -24.499 1.00 91.12 87 GLU A CA 1
ATOM 692 C C . GLU A 1 87 ? 18.599 -3.147 -25.897 1.00 91.12 87 GLU A C 1
ATOM 694 O O . GLU A 1 87 ? 19.194 -3.955 -26.609 1.00 91.12 87 GLU A O 1
ATOM 699 N N . LEU A 1 88 ? 17.524 -2.480 -26.330 1.00 89.31 88 LEU A N 1
ATOM 700 C CA . LEU A 1 88 ? 16.958 -2.626 -27.672 1.00 89.31 88 LEU A CA 1
ATOM 701 C C . LEU A 1 88 ? 17.734 -1.854 -28.755 1.00 89.31 88 LEU A C 1
ATOM 703 O O . LEU A 1 88 ? 17.957 -2.375 -29.848 1.00 89.31 88 LEU A O 1
ATOM 707 N N . LEU A 1 89 ? 18.115 -0.601 -28.491 1.00 90.75 89 LEU A N 1
ATOM 708 C CA . LEU A 1 89 ? 18.715 0.280 -29.502 1.00 90.75 89 LEU A CA 1
ATOM 709 C C . LEU A 1 89 ? 20.186 -0.029 -29.770 1.00 90.75 89 LEU A C 1
ATOM 711 O O . LEU A 1 89 ? 20.641 0.110 -30.907 1.00 90.75 89 LEU A O 1
ATOM 715 N N . LEU A 1 90 ? 20.937 -0.443 -28.747 1.00 92.94 90 LEU A N 1
ATOM 716 C CA . LEU A 1 90 ? 22.377 -0.657 -28.869 1.00 92.94 90 LEU A CA 1
ATOM 717 C C . LEU A 1 90 ? 22.730 -1.701 -29.952 1.00 92.94 90 LEU A C 1
ATOM 719 O O . LEU A 1 90 ? 23.576 -1.389 -30.796 1.00 92.94 90 LEU A O 1
ATOM 723 N N . PRO A 1 91 ? 22.069 -2.875 -30.036 1.00 94.50 91 PRO A N 1
ATOM 724 C CA . PRO A 1 91 ? 22.308 -3.831 -31.120 1.00 94.50 91 PRO A CA 1
ATOM 725 C C . PRO A 1 91 ? 21.997 -3.267 -32.514 1.00 94.50 91 PRO A C 1
ATOM 727 O O . PRO A 1 91 ? 22.741 -3.513 -33.463 1.00 94.50 91 PRO A O 1
ATOM 730 N N . ILE A 1 92 ? 20.928 -2.475 -32.651 1.00 92.00 92 ILE A N 1
ATOM 731 C CA . ILE A 1 92 ? 20.521 -1.878 -33.933 1.00 92.00 92 ILE A CA 1
ATOM 732 C C . ILE A 1 92 ? 21.582 -0.881 -34.409 1.00 92.00 92 ILE A C 1
ATOM 734 O O . ILE A 1 92 ? 22.040 -0.951 -35.551 1.00 92.00 92 ILE A O 1
ATOM 738 N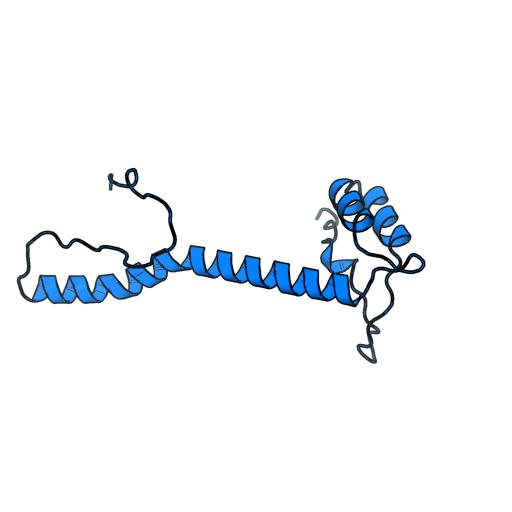 N . ILE A 1 93 ? 22.027 0.009 -33.517 1.00 91.50 93 ILE A N 1
ATOM 739 C CA . ILE A 1 93 ? 23.089 0.981 -33.802 1.00 91.50 93 ILE A CA 1
ATOM 740 C C . ILE A 1 93 ? 24.376 0.258 -34.211 1.00 91.50 93 ILE A C 1
ATOM 742 O O . ILE A 1 93 ? 25.002 0.633 -35.201 1.00 91.50 93 ILE A O 1
ATOM 746 N N . GLN A 1 94 ? 24.752 -0.809 -33.502 1.00 93.81 94 GLN A N 1
ATOM 747 C CA . GLN A 1 94 ? 25.938 -1.601 -33.835 1.00 93.81 94 GLN A CA 1
ATOM 748 C C . GLN A 1 94 ? 25.862 -2.205 -35.244 1.00 93.81 94 GLN A C 1
ATOM 750 O O . GLN A 1 94 ? 26.863 -2.204 -35.962 1.00 93.81 94 GLN A O 1
ATOM 755 N N . VAL A 1 95 ? 24.695 -2.696 -35.671 1.00 95.44 95 VAL A N 1
ATOM 756 C CA . VAL A 1 95 ? 24.501 -3.218 -37.034 1.00 95.44 95 VAL A CA 1
ATOM 757 C C . VAL A 1 95 ? 24.617 -2.109 -38.080 1.00 95.44 95 VAL A C 1
ATOM 759 O O . VAL A 1 95 ? 25.281 -2.313 -39.096 1.00 95.44 95 VAL A O 1
ATOM 762 N N . LEU A 1 96 ? 24.024 -0.937 -37.840 1.00 92.62 96 LEU A N 1
ATOM 763 C CA . LEU A 1 96 ? 24.115 0.207 -38.757 1.00 92.62 96 LEU A CA 1
ATOM 764 C C . LEU A 1 96 ? 25.564 0.674 -38.934 1.00 92.62 96 LEU A C 1
ATOM 766 O O . LEU A 1 96 ? 26.024 0.837 -40.063 1.00 92.62 96 LEU A O 1
ATOM 770 N N . ARG A 1 97 ? 26.307 0.792 -37.828 1.00 91.38 97 ARG A N 1
ATOM 771 C CA . ARG A 1 97 ? 27.736 1.135 -37.843 1.00 91.38 97 ARG A CA 1
ATOM 772 C C . ARG A 1 97 ? 28.557 0.094 -38.606 1.00 91.38 97 ARG A C 1
ATOM 774 O O . ARG A 1 97 ? 29.341 0.453 -39.474 1.00 91.38 97 ARG A O 1
ATOM 781 N N . LYS A 1 98 ? 28.319 -1.205 -38.376 1.00 94.12 98 LYS A N 1
ATOM 782 C CA . LYS A 1 98 ? 28.988 -2.290 -39.126 1.00 94.12 98 LYS A CA 1
ATOM 783 C C . LYS A 1 98 ? 28.710 -2.262 -40.632 1.00 94.12 98 LYS A C 1
ATOM 785 O O . LYS A 1 98 ? 29.516 -2.777 -41.397 1.00 94.12 98 LYS A O 1
ATOM 790 N N . ARG A 1 99 ? 27.584 -1.688 -41.062 1.00 93.25 99 ARG A N 1
ATOM 791 C CA . ARG A 1 99 ? 27.227 -1.519 -42.480 1.00 93.25 99 ARG A CA 1
ATOM 792 C C . ARG A 1 99 ? 27.748 -0.210 -43.091 1.00 93.25 99 ARG A C 1
ATOM 794 O O . ARG A 1 99 ? 27.379 0.100 -44.218 1.00 93.25 99 ARG A O 1
ATOM 801 N N . GLY A 1 100 ? 28.596 0.534 -42.377 1.00 92.00 100 GLY A N 1
ATOM 802 C CA . GLY A 1 100 ? 29.222 1.765 -42.870 1.00 92.00 100 GLY A CA 1
ATOM 803 C C . GLY A 1 100 ? 28.338 3.008 -42.761 1.00 92.00 100 GLY A C 1
ATOM 804 O O . GLY A 1 100 ? 28.586 4.001 -43.439 1.00 92.00 100 GLY A O 1
ATOM 805 N N . PHE A 1 101 ? 27.280 2.974 -41.943 1.00 91.88 101 PHE A N 1
ATOM 806 C CA . PHE A 1 101 ? 26.528 4.187 -41.636 1.00 91.88 101 PHE A CA 1
ATOM 807 C C . PHE A 1 101 ? 27.268 4.979 -40.555 1.00 91.88 101 PHE A C 1
ATOM 809 O O . PHE A 1 101 ? 27.167 4.632 -39.379 1.00 91.88 101 PHE A O 1
ATOM 816 N N . ASP A 1 102 ? 27.967 6.050 -40.934 1.00 87.88 102 ASP A N 1
ATOM 817 C CA . ASP A 1 102 ? 28.795 6.861 -40.020 1.00 87.88 102 ASP A CA 1
ATOM 818 C C . ASP A 1 102 ? 28.163 8.204 -39.617 1.00 87.88 102 ASP A C 1
ATOM 820 O O . ASP A 1 102 ? 28.675 8.909 -38.748 1.00 87.88 102 ASP A O 1
ATOM 824 N N . ALA A 1 103 ? 27.002 8.547 -40.179 1.00 88.81 103 ALA A N 1
ATOM 825 C CA . ALA A 1 103 ? 26.287 9.763 -39.804 1.00 88.81 103 ALA A CA 1
ATOM 826 C C . ALA A 1 103 ? 25.751 9.697 -38.352 1.00 88.81 103 ALA A C 1
ATOM 828 O O . ALA A 1 103 ? 25.510 8.603 -37.815 1.00 88.81 103 ALA A O 1
ATOM 829 N N . PRO A 1 104 ? 25.535 10.848 -37.688 1.00 87.62 104 PRO A N 1
ATOM 830 C CA . PRO A 1 104 ? 24.866 10.896 -36.390 1.00 87.62 104 PRO A CA 1
ATOM 831 C C . PRO A 1 104 ? 23.496 10.201 -36.436 1.00 87.62 104 PRO A C 1
ATOM 833 O O . PRO A 1 104 ? 22.710 10.426 -37.354 1.00 87.62 104 PRO A O 1
ATOM 836 N N . ILE A 1 105 ? 23.208 9.353 -35.444 1.00 86.00 105 ILE A N 1
ATOM 837 C CA . ILE A 1 105 ? 21.910 8.677 -35.310 1.00 86.00 105 ILE A CA 1
ATOM 838 C C . ILE A 1 105 ? 21.098 9.446 -34.273 1.00 86.00 105 ILE A C 1
ATOM 840 O O . ILE A 1 105 ? 21.503 9.540 -33.115 1.00 86.00 105 ILE A O 1
ATOM 844 N N . ARG A 1 106 ? 19.952 9.983 -34.691 1.00 84.94 106 ARG A N 1
ATOM 845 C CA . ARG A 1 106 ? 18.984 10.627 -33.804 1.00 84.94 106 ARG A CA 1
ATOM 846 C C . ARG A 1 106 ? 17.882 9.634 -33.451 1.00 84.94 106 ARG A C 1
ATOM 848 O O . ARG A 1 106 ? 17.322 8.993 -34.335 1.00 84.94 106 ARG A O 1
ATOM 855 N N . VAL A 1 107 ? 17.583 9.517 -32.161 1.00 81.50 107 VAL A N 1
ATOM 856 C CA . VAL A 1 107 ? 16.502 8.677 -31.643 1.00 81.50 107 VAL A CA 1
ATOM 857 C C . VAL A 1 107 ? 15.446 9.597 -31.049 1.00 81.50 107 VAL A C 1
ATOM 859 O O . VAL A 1 107 ? 15.687 10.227 -30.022 1.00 81.50 107 VAL A O 1
ATOM 862 N N . ASP A 1 108 ? 14.285 9.676 -31.693 1.00 79.06 108 ASP A N 1
ATOM 863 C CA . ASP A 1 108 ? 13.146 10.437 -31.184 1.00 79.06 108 ASP A CA 1
ATOM 864 C C . ASP A 1 108 ? 12.152 9.487 -30.495 1.00 79.06 108 ASP A C 1
ATOM 866 O O . ASP A 1 108 ? 11.776 8.442 -31.033 1.00 79.06 108 ASP A O 1
ATOM 870 N N . ARG A 1 109 ? 11.715 9.840 -29.282 1.00 65.62 109 ARG A N 1
ATOM 871 C CA . ARG A 1 109 ? 10.685 9.091 -28.551 1.00 65.62 109 ARG A CA 1
ATOM 872 C C . ARG A 1 109 ? 9.300 9.504 -29.054 1.00 65.62 109 ARG A C 1
ATOM 874 O O . ARG A 1 109 ? 8.822 10.584 -28.723 1.00 65.62 109 ARG A O 1
ATOM 881 N N . LEU A 1 110 ? 8.627 8.622 -29.787 1.00 59.66 110 LEU A N 1
ATOM 882 C CA . LEU A 1 110 ? 7.228 8.794 -30.193 1.00 59.66 110 LEU A CA 1
ATOM 883 C C . LEU A 1 110 ? 6.284 8.140 -29.168 1.00 59.66 110 LEU A C 1
ATOM 885 O O . LEU A 1 110 ? 5.766 7.053 -29.389 1.00 59.66 110 LEU A O 1
ATOM 889 N N . CYS A 1 111 ? 6.062 8.808 -28.032 1.00 56.28 111 CYS A N 1
ATOM 890 C CA . CYS A 1 111 ? 4.964 8.493 -27.108 1.00 56.28 111 CYS A CA 1
ATOM 891 C C . CYS A 1 111 ? 4.294 9.806 -26.673 1.00 56.28 111 CYS A C 1
ATOM 893 O O . CYS A 1 111 ? 4.927 10.643 -26.030 1.00 56.28 111 CYS A O 1
ATOM 895 N N . SER A 1 112 ? 3.023 10.005 -27.032 1.00 51.88 112 SER A N 1
ATOM 896 C CA . SER A 1 112 ? 2.253 11.228 -26.765 1.00 51.88 112 SER A CA 1
ATOM 897 C C . SER A 1 112 ? 1.716 11.272 -25.326 1.00 51.88 112 SER A C 1
ATOM 899 O O . SER A 1 112 ? 0.526 11.081 -25.086 1.00 51.88 112 SER A O 1
ATOM 901 N N . GLY A 1 113 ? 2.609 11.512 -24.366 1.00 53.34 113 GLY A N 1
ATOM 902 C CA . GLY A 1 113 ? 2.285 11.720 -22.951 1.00 53.34 113 GLY A CA 1
ATOM 903 C C . GLY A 1 113 ? 3.483 12.304 -22.193 1.00 53.34 113 GLY A C 1
ATOM 904 O O . GLY A 1 113 ? 4.193 11.547 -21.553 1.00 53.34 113 GLY A O 1
ATOM 905 N N . ALA A 1 114 ? 3.716 13.613 -22.394 1.00 50.69 114 ALA A N 1
ATOM 906 C CA . ALA A 1 114 ? 4.638 14.614 -21.787 1.00 50.69 114 ALA A CA 1
ATOM 907 C C . ALA A 1 114 ? 5.582 14.209 -20.609 1.00 50.69 114 ALA A C 1
ATOM 909 O O . ALA A 1 114 ? 5.161 13.428 -19.762 1.00 50.69 114 ALA A O 1
ATOM 910 N N . PRO A 1 115 ? 6.811 14.786 -20.452 1.00 48.53 115 PRO A N 1
ATOM 911 C CA . PRO A 1 115 ? 7.131 16.224 -20.558 1.00 48.53 115 PRO A CA 1
ATOM 912 C C . PRO A 1 115 ? 8.357 16.581 -21.432 1.00 48.53 115 PRO A C 1
ATOM 914 O O . PRO A 1 115 ? 9.044 15.713 -21.959 1.00 48.53 115 PRO A O 1
ATOM 917 N N . ASP A 1 116 ? 8.578 17.888 -21.613 1.00 48.22 116 ASP A N 1
ATOM 918 C CA . ASP A 1 116 ? 9.633 18.520 -22.420 1.00 48.22 116 ASP A CA 1
ATOM 919 C C . ASP A 1 116 ? 11.061 18.184 -21.930 1.00 48.22 116 ASP A C 1
ATOM 921 O O . ASP A 1 116 ? 11.434 18.474 -20.793 1.00 48.22 116 ASP A O 1
ATOM 925 N N . TRP A 1 117 ? 11.863 17.592 -22.822 1.00 47.16 117 TRP A N 1
ATOM 926 C CA . TRP A 1 117 ? 13.252 17.162 -22.605 1.00 47.16 117 TRP A CA 1
ATOM 927 C C . TRP A 1 117 ? 14.295 18.159 -23.136 1.00 47.16 117 TRP A C 1
ATOM 929 O O . TRP A 1 117 ? 15.465 17.799 -23.287 1.00 47.16 117 TRP A O 1
ATOM 939 N N . SER A 1 118 ? 13.918 19.419 -23.374 1.00 43.28 118 SER A N 1
ATOM 940 C CA . SER A 1 118 ? 14.806 20.494 -23.855 1.00 43.28 118 SER A CA 1
ATOM 941 C C . SER A 1 118 ? 16.058 20.770 -22.993 1.00 43.28 118 SER A C 1
ATOM 943 O O . SER A 1 118 ? 16.882 21.603 -23.362 1.00 43.28 118 SER A O 1
ATOM 945 N N . ARG A 1 119 ? 16.264 20.055 -21.875 1.00 41.12 119 ARG A N 1
ATOM 946 C CA . ARG A 1 119 ? 17.423 20.200 -20.974 1.00 41.12 119 ARG A CA 1
ATOM 947 C C . ARG A 1 119 ? 18.365 18.995 -20.863 1.00 41.12 119 ARG A C 1
ATOM 949 O O . ARG A 1 119 ? 19.334 19.089 -20.120 1.00 41.12 119 ARG A O 1
ATOM 956 N N . ALA A 1 120 ? 18.154 17.893 -21.584 1.00 39.19 120 ALA A N 1
ATOM 957 C CA . ALA A 1 120 ? 18.997 16.693 -21.445 1.00 39.19 120 ALA A CA 1
ATOM 958 C C . ALA A 1 120 ? 20.091 16.543 -22.530 1.00 39.19 120 ALA A C 1
ATOM 960 O O . ALA A 1 120 ? 20.395 15.429 -22.948 1.00 39.19 120 ALA A O 1
ATOM 961 N N . GLN A 1 121 ? 20.692 17.644 -22.998 1.00 33.88 121 GLN A N 1
ATOM 962 C CA . GLN A 1 121 ? 21.875 17.607 -23.870 1.00 33.88 121 GLN A CA 1
ATOM 963 C C . GLN A 1 121 ? 23.124 18.026 -23.092 1.00 33.88 121 GLN A C 1
ATOM 965 O O . GLN A 1 121 ? 23.388 19.219 -22.971 1.00 33.88 121 GLN A O 1
ATOM 970 N N . SER A 1 122 ? 23.869 17.051 -22.562 1.00 36.94 122 SER A N 1
ATOM 971 C CA . SER A 1 122 ? 25.331 17.088 -22.361 1.00 36.94 122 SER A CA 1
ATOM 972 C C . SER A 1 122 ? 25.799 15.761 -21.750 1.00 36.94 122 SER A C 1
ATOM 974 O O . SER A 1 122 ? 25.961 15.668 -20.536 1.00 36.94 122 SER A O 1
ATOM 976 N N . LEU A 1 123 ? 25.990 14.746 -22.596 1.00 32.19 123 LEU A N 1
ATOM 977 C CA . LEU A 1 123 ? 26.976 13.671 -22.435 1.00 32.19 123 LEU A CA 1
ATOM 978 C C . LEU A 1 123 ? 27.479 13.283 -23.827 1.00 32.19 123 LEU A C 1
ATOM 980 O O . LEU A 1 123 ? 26.618 13.153 -24.728 1.00 32.19 123 LEU A O 1
#

pLDDT: mean 86.09, std 17.21, range [32.19, 98.38]